P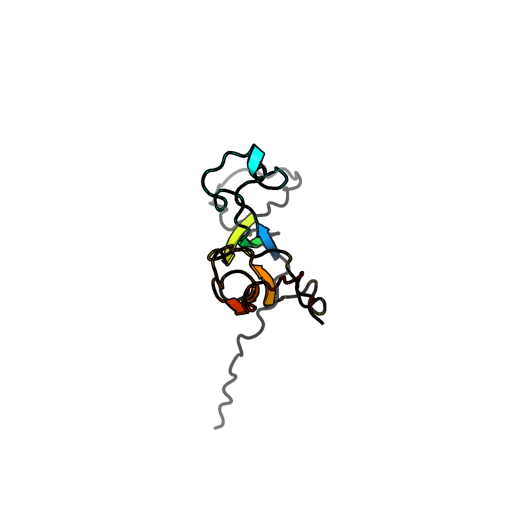rotein AF-A0A7S0R4D1-F1 (afdb_monomer)

pLDDT: mean 76.3, std 18.43, range [37.12, 96.25]

InterPro domains:
  IPR004294 Carotenoid oxygenase [PF03055] (17-156)

Radius of gyration: 22.41 Å; Cα contacts (8 Å, |Δi|>4): 237; chains: 1; bounding box: 53×39×72 Å

Mean predicted aligned error: 12.01 Å

Foldseek 3Di:
DDDDDPPPDPPDPDDPVQKDKDKDWDWPDPVLPPDDPVVVPDPDPCVGPATFIKIKIKGQAPDVPPPDDDPDDDDDPDPDDRDIDIDMDTQARPFHFDLKEFDCVQVVHDGQWIKGFTPPPDPQRGFIKIGGSVHRRDIDTDGDDPPDDDDRDYDD

Structure (mmCIF, N/CA/C/O backbone):
data_AF-A0A7S0R4D1-F1
#
_entry.id   AF-A0A7S0R4D1-F1
#
loop_
_atom_site.group_PDB
_atom_site.id
_atom_site.type_symbol
_atom_site.label_atom_id
_atom_site.label_alt_id
_atom_site.label_comp_id
_atom_site.label_asym_id
_atom_site.label_entity_id
_atom_site.label_seq_id
_atom_site.pdbx_PDB_ins_code
_atom_site.Cartn_x
_atom_site.Cartn_y
_atom_site.Cartn_z
_atom_site.occupancy
_atom_site.B_iso_or_equiv
_atom_site.auth_seq_id
_atom_site.auth_comp_id
_atom_site.auth_asym_id
_atom_site.auth_atom_id
_atom_site.pdbx_PDB_model_num
ATOM 1 N N . SER A 1 1 ? -13.313 -19.188 -50.735 1.00 46.31 1 SER A N 1
ATOM 2 C CA . SER A 1 1 ? -13.056 -17.849 -50.169 1.00 46.31 1 SER A CA 1
ATOM 3 C C . SER A 1 1 ? -13.298 -17.913 -48.675 1.00 46.31 1 SER A C 1
ATOM 5 O O . SER A 1 1 ? -14.431 -17.843 -48.225 1.00 46.31 1 SER A O 1
ATOM 7 N N . SER A 1 2 ? -12.236 -18.137 -47.911 1.00 37.12 2 SER A N 1
ATOM 8 C CA . SER A 1 2 ? -12.271 -18.243 -46.452 1.00 37.12 2 SER A CA 1
ATOM 9 C C . SER A 1 2 ? -11.147 -17.370 -45.912 1.00 37.12 2 SER A C 1
ATOM 11 O O . SER A 1 2 ? -9.994 -17.784 -45.851 1.00 37.12 2 SER A O 1
ATOM 13 N N . SER A 1 3 ? -11.488 -16.116 -45.627 1.00 43.56 3 SER A N 1
ATOM 14 C CA . SER A 1 3 ? -10.610 -15.128 -45.010 1.00 43.56 3 SER A CA 1
ATOM 15 C C . SER A 1 3 ? -10.564 -15.376 -43.505 1.00 43.56 3 SER A C 1
ATOM 17 O O . SER A 1 3 ? -11.506 -15.053 -42.785 1.00 43.56 3 SER A O 1
ATOM 19 N N . SER A 1 4 ? -9.471 -15.970 -43.039 1.00 43.28 4 SER A N 1
ATOM 20 C CA . SER A 1 4 ? -9.123 -16.057 -41.624 1.00 43.28 4 SER A CA 1
ATOM 21 C C . SER A 1 4 ? -8.676 -14.681 -41.127 1.00 43.28 4 SER A C 1
ATOM 23 O O . SER A 1 4 ? -7.581 -14.221 -41.443 1.00 43.28 4 SER A O 1
ATOM 25 N N . SER A 1 5 ? -9.534 -14.018 -40.359 1.00 43.53 5 SER A N 1
ATOM 26 C CA . SER A 1 5 ? -9.202 -12.811 -39.608 1.00 43.53 5 SER A CA 1
ATOM 27 C C . SER A 1 5 ? -8.363 -13.189 -38.386 1.00 43.53 5 SER A C 1
ATOM 29 O O . SER A 1 5 ? -8.888 -13.706 -37.399 1.00 43.53 5 SER A O 1
ATOM 31 N N . SER A 1 6 ? -7.058 -12.939 -38.447 1.00 44.00 6 SER A N 1
ATOM 32 C CA . SER A 1 6 ? -6.174 -12.984 -37.285 1.00 44.00 6 SER A CA 1
ATOM 33 C C . SER A 1 6 ? -6.493 -11.799 -36.372 1.00 44.00 6 SER A C 1
ATOM 35 O O . SER A 1 6 ? -6.030 -10.682 -36.600 1.00 44.00 6 SER A O 1
ATOM 37 N N . SER A 1 7 ? -7.310 -12.029 -35.346 1.00 42.34 7 SER A N 1
ATOM 38 C CA . SER A 1 7 ? -7.461 -11.091 -34.238 1.00 42.34 7 SER A CA 1
ATOM 39 C C . SER A 1 7 ? -6.160 -11.087 -33.435 1.00 42.34 7 SER A C 1
ATOM 41 O O . SER A 1 7 ? -5.903 -12.008 -32.659 1.00 42.34 7 SER A O 1
ATOM 43 N N . SER A 1 8 ? -5.322 -10.074 -33.639 1.00 42.25 8 SER A N 1
ATOM 44 C CA . SER A 1 8 ? -4.166 -9.809 -32.786 1.00 42.25 8 SER A CA 1
ATOM 45 C C . SER A 1 8 ? -4.667 -9.485 -31.378 1.00 42.25 8 SER A C 1
ATOM 47 O O . SER A 1 8 ? -5.138 -8.377 -31.112 1.00 42.25 8 SER A O 1
ATOM 49 N N . SER A 1 9 ? -4.623 -10.463 -30.475 1.00 41.25 9 SER A N 1
ATOM 50 C CA . SER A 1 9 ? -4.873 -10.227 -29.060 1.00 41.25 9 SER A CA 1
ATOM 51 C C . SER A 1 9 ? -3.737 -9.367 -28.516 1.00 41.25 9 SER A C 1
ATOM 53 O O . SER A 1 9 ? -2.633 -9.853 -28.305 1.00 41.25 9 SER A O 1
ATOM 55 N N . SER A 1 10 ? -4.017 -8.091 -28.271 1.00 47.44 10 SER A N 1
ATOM 56 C CA . SER A 1 10 ? -3.129 -7.124 -27.614 1.00 47.44 10 SER A CA 1
ATOM 57 C C . SER A 1 10 ? -2.947 -7.405 -26.110 1.00 47.44 10 SER A C 1
ATOM 59 O O . SER A 1 10 ? -2.926 -6.481 -25.296 1.00 47.44 10 SER A O 1
ATOM 61 N N . LYS A 1 11 ? -2.926 -8.678 -25.712 1.00 43.72 11 LYS A N 1
ATOM 62 C CA . LYS A 1 11 ? -2.783 -9.115 -24.324 1.00 43.72 11 LYS A CA 1
ATOM 63 C C . LYS A 1 11 ? -1.365 -9.632 -24.169 1.00 43.72 11 LYS A C 1
ATOM 65 O O . LYS A 1 11 ? -0.965 -10.488 -24.942 1.00 43.72 11 LYS A O 1
ATOM 70 N N . ASP A 1 12 ? -0.672 -9.074 -23.187 1.00 42.56 12 ASP A N 1
ATOM 71 C CA . ASP A 1 12 ? 0.746 -9.267 -22.884 1.00 42.56 12 ASP A CA 1
ATOM 72 C C . ASP A 1 12 ? 1.651 -8.347 -23.711 1.00 42.56 12 ASP A C 1
ATOM 74 O O . ASP A 1 12 ? 2.363 -8.750 -24.621 1.00 42.56 12 ASP A O 1
ATOM 78 N N . GLN A 1 13 ? 1.611 -7.050 -23.376 1.00 45.88 13 GLN A N 1
ATOM 79 C CA . GLN A 1 13 ? 2.767 -6.193 -23.625 1.00 45.88 13 GLN A CA 1
ATOM 80 C C . GLN A 1 13 ? 3.936 -6.764 -22.823 1.00 45.88 13 GLN A C 1
ATOM 82 O O . GLN A 1 13 ? 3.998 -6.616 -21.599 1.00 45.88 13 GLN A O 1
ATOM 87 N N . ASP A 1 14 ? 4.801 -7.457 -23.552 1.00 44.47 14 ASP A N 1
ATOM 88 C CA . ASP A 1 14 ? 6.129 -7.871 -23.145 1.00 44.47 14 ASP A CA 1
ATOM 89 C C . ASP A 1 14 ? 6.859 -6.711 -22.469 1.00 44.47 14 ASP A C 1
ATOM 91 O O . ASP A 1 14 ? 6.860 -5.569 -22.937 1.00 44.47 14 ASP A O 1
ATOM 95 N N . TRP A 1 15 ? 7.475 -7.011 -21.332 1.00 51.94 15 TRP A N 1
ATOM 96 C CA . TRP A 1 15 ? 8.345 -6.073 -20.649 1.00 51.94 15 TRP A CA 1
ATOM 97 C C . TRP A 1 15 ? 9.546 -5.786 -21.545 1.00 51.94 15 TRP A C 1
ATOM 99 O O . TRP A 1 15 ? 10.396 -6.648 -21.758 1.00 51.94 15 TRP A O 1
ATOM 109 N N . VAL A 1 16 ? 9.635 -4.556 -22.037 1.00 52.69 16 VAL A N 1
ATOM 110 C CA . VAL A 1 16 ? 10.911 -3.996 -22.473 1.00 52.69 16 VAL A CA 1
ATOM 111 C C . VAL A 1 16 ? 11.712 -3.793 -21.187 1.00 52.69 16 VAL A C 1
ATOM 113 O O . VAL A 1 16 ? 11.264 -3.056 -20.308 1.00 52.69 16 VAL A O 1
ATOM 116 N N . GLY A 1 17 ? 12.826 -4.515 -21.030 1.00 64.50 17 GLY A N 1
ATOM 117 C CA . GLY A 1 17 ? 13.643 -4.636 -19.808 1.00 64.50 17 GLY A CA 1
ATOM 118 C C . GLY A 1 17 ? 14.288 -3.347 -19.279 1.00 64.50 17 GLY A C 1
ATOM 119 O O . GLY A 1 17 ? 15.212 -3.414 -18.477 1.00 64.50 17 GLY A O 1
ATOM 120 N N . ASP A 1 18 ? 13.774 -2.191 -19.683 1.00 82.31 18 ASP A N 1
ATOM 121 C CA . ASP A 1 18 ? 14.323 -0.865 -19.422 1.00 82.31 18 ASP A CA 1
ATOM 122 C C . ASP A 1 18 ? 13.547 -0.127 -18.321 1.00 82.31 18 ASP A C 1
ATOM 124 O O . ASP A 1 18 ? 13.791 1.055 -18.085 1.00 82.31 18 ASP A O 1
ATOM 128 N N . ARG A 1 19 ? 12.589 -0.790 -17.653 1.00 87.00 19 ARG A N 1
ATOM 129 C CA . ARG A 1 19 ? 11.742 -0.187 -16.612 1.00 87.00 19 ARG A CA 1
ATOM 130 C C . ARG A 1 19 ? 11.658 -1.023 -15.347 1.00 87.00 19 ARG A C 1
ATOM 132 O O . ARG A 1 19 ? 11.323 -2.205 -15.395 1.00 87.00 19 ARG A O 1
ATOM 139 N N . ILE A 1 20 ? 11.842 -0.370 -14.203 1.00 89.94 20 ILE A N 1
ATOM 140 C CA . ILE A 1 20 ? 11.553 -0.926 -12.879 1.00 89.94 20 ILE A CA 1
ATOM 141 C C . ILE A 1 20 ? 10.279 -0.271 -12.349 1.00 89.94 20 ILE A C 1
ATOM 143 O O . ILE A 1 20 ? 10.173 0.953 -12.307 1.00 89.94 20 ILE A O 1
ATOM 147 N N . ILE A 1 21 ? 9.314 -1.087 -11.926 1.00 91.38 21 ILE A N 1
ATOM 148 C CA . ILE A 1 21 ? 8.106 -0.613 -11.246 1.00 91.38 21 ILE A CA 1
ATOM 149 C C . ILE A 1 21 ? 8.258 -0.881 -9.754 1.00 91.38 21 ILE A C 1
ATOM 151 O O . ILE A 1 21 ? 8.431 -2.027 -9.340 1.00 91.38 21 ILE A O 1
ATOM 155 N N . VAL A 1 22 ? 8.171 0.181 -8.960 1.00 93.50 22 VAL A N 1
ATOM 156 C CA . VAL A 1 22 ? 8.207 0.135 -7.501 1.00 93.50 22 VAL A CA 1
ATOM 157 C C . VAL A 1 22 ? 6.874 0.638 -6.973 1.00 93.50 22 VAL A C 1
ATOM 159 O O . VAL A 1 22 ? 6.556 1.820 -7.069 1.00 93.50 22 V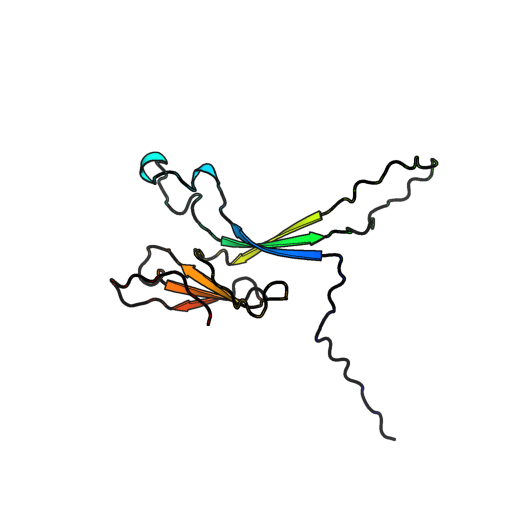AL A O 1
ATOM 162 N N . ASP A 1 23 ? 6.103 -0.278 -6.410 1.00 93.94 23 ASP A N 1
ATOM 163 C CA . ASP A 1 23 ? 4.858 0.012 -5.712 1.00 93.94 23 ASP A CA 1
ATOM 164 C C . ASP A 1 23 ? 5.180 0.127 -4.215 1.00 93.94 23 ASP A C 1
ATOM 166 O O . ASP A 1 23 ? 5.689 -0.825 -3.622 1.00 93.94 23 ASP A O 1
ATOM 170 N N . SER A 1 24 ? 4.932 1.289 -3.609 1.00 94.31 24 SER A N 1
ATOM 171 C CA . SER A 1 24 ? 5.311 1.570 -2.220 1.00 94.31 24 SER A CA 1
ATOM 172 C C . SER A 1 24 ? 4.202 2.259 -1.437 1.00 94.31 24 SER A C 1
ATOM 174 O O . SER A 1 24 ? 3.378 2.990 -1.989 1.00 94.31 24 SER A O 1
ATOM 176 N N . VAL A 1 25 ? 4.213 2.041 -0.122 1.00 93.25 25 VAL A N 1
ATOM 177 C CA . VAL A 1 25 ? 3.478 2.883 0.820 1.00 93.25 25 VAL A CA 1
ATOM 178 C C . VAL A 1 25 ? 4.351 4.092 1.129 1.00 93.25 25 VAL A C 1
ATOM 180 O O . VAL A 1 25 ? 5.504 3.943 1.537 1.00 93.25 25 VAL A O 1
ATOM 183 N N . ALA A 1 26 ? 3.829 5.284 0.869 1.00 90.75 26 ALA A N 1
ATOM 184 C CA . ALA A 1 26 ? 4.539 6.539 1.038 1.00 90.75 26 ALA A CA 1
ATOM 185 C C . ALA A 1 26 ? 3.836 7.437 2.051 1.00 90.75 26 ALA A C 1
ATOM 187 O O . ALA A 1 26 ? 2.609 7.477 2.130 1.00 90.75 26 ALA A O 1
ATOM 188 N N . TYR A 1 27 ? 4.654 8.190 2.776 1.00 86.38 27 TYR A N 1
ATOM 189 C CA . TYR A 1 27 ? 4.234 9.240 3.689 1.00 86.38 27 TYR A CA 1
ATOM 190 C C . TYR A 1 27 ? 4.626 10.587 3.100 1.00 86.38 27 TYR A C 1
ATOM 192 O O . TYR A 1 27 ? 5.708 10.728 2.530 1.00 86.38 27 TYR A O 1
ATOM 200 N N . ASP A 1 28 ? 3.781 11.592 3.298 1.00 76.50 28 ASP A N 1
ATOM 201 C CA . ASP A 1 28 ? 4.062 12.945 2.816 1.00 76.50 28 ASP A CA 1
ATOM 202 C C . ASP A 1 28 ? 5.168 13.647 3.622 1.00 76.50 28 ASP A C 1
ATOM 204 O O . ASP A 1 28 ? 5.740 14.635 3.164 1.00 76.50 28 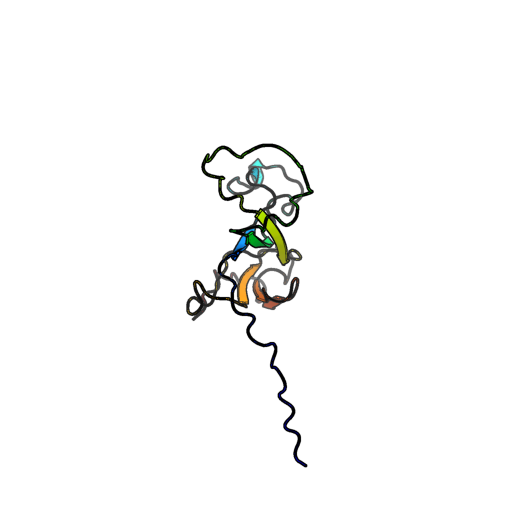ASP A O 1
ATOM 208 N N . SER A 1 29 ? 5.489 13.155 4.826 1.00 72.81 29 SER A N 1
ATOM 209 C CA . SER A 1 29 ? 6.458 13.785 5.726 1.00 72.81 29 SER A CA 1
ATOM 210 C C . SER A 1 29 ? 7.167 12.767 6.628 1.00 72.81 29 SER A C 1
ATOM 212 O O . SER A 1 29 ? 6.533 12.064 7.410 1.00 72.81 29 SER A O 1
ATOM 214 N N . LEU A 1 30 ? 8.505 12.721 6.568 1.00 63.53 30 LEU A N 1
ATOM 215 C CA . LEU A 1 30 ? 9.344 11.896 7.455 1.00 63.53 30 LEU A CA 1
ATOM 216 C C . LEU A 1 30 ? 9.356 12.359 8.928 1.00 63.53 30 LEU A C 1
ATOM 218 O O . LEU A 1 30 ? 9.328 11.493 9.796 1.00 63.53 30 LEU A O 1
ATOM 222 N N . PRO A 1 31 ? 9.370 13.672 9.261 1.00 62.66 31 PRO A N 1
ATOM 223 C CA . PRO A 1 31 ? 9.341 14.141 10.653 1.00 62.66 31 PRO A CA 1
ATOM 224 C C . PRO A 1 31 ? 8.161 13.651 11.503 1.00 62.66 31 PRO A C 1
ATOM 226 O O . PRO A 1 31 ? 8.232 13.740 12.729 1.00 62.66 31 PRO A O 1
ATOM 229 N N . ALA A 1 32 ? 7.090 13.191 10.857 1.00 58.38 32 ALA A N 1
ATOM 230 C CA . ALA A 1 32 ? 5.899 12.632 11.475 1.00 58.38 32 ALA A CA 1
ATOM 231 C C . ALA A 1 32 ? 6.104 11.154 11.872 1.00 58.38 32 ALA A C 1
ATOM 233 O O . ALA A 1 32 ? 5.749 10.738 12.971 1.00 58.38 32 ALA A O 1
ATOM 234 N N . VAL A 1 33 ? 6.748 10.355 11.022 1.00 61.12 33 VAL A N 1
ATOM 235 C CA . VAL A 1 33 ? 6.896 8.911 11.239 1.00 61.12 33 VAL A CA 1
ATOM 236 C C . VAL A 1 33 ? 7.969 8.639 12.303 1.00 61.12 33 VAL A C 1
ATOM 238 O O . VAL A 1 33 ? 9.153 8.873 12.082 1.00 61.12 33 VAL A O 1
ATOM 241 N N . GLY A 1 34 ? 7.555 8.137 13.473 1.00 63.22 34 GLY A N 1
ATOM 242 C CA . GLY A 1 34 ? 8.450 7.755 14.577 1.00 63.22 34 GLY A CA 1
ATOM 243 C C . GLY A 1 34 ? 8.475 8.709 15.777 1.00 63.22 34 GLY A C 1
ATOM 244 O O . GLY A 1 34 ? 9.162 8.419 16.754 1.00 63.22 34 GLY A O 1
ATOM 245 N N . LYS A 1 35 ? 7.712 9.808 15.741 1.00 65.62 35 LYS A N 1
ATOM 246 C CA . LYS A 1 35 ? 7.458 10.655 16.915 1.00 65.62 35 LYS A CA 1
ATOM 247 C C . LYS A 1 35 ? 6.098 10.336 17.523 1.00 65.62 35 LYS A C 1
ATOM 249 O O . LYS A 1 35 ? 5.154 10.006 16.804 1.00 65.62 35 LYS A O 1
ATOM 254 N N . LEU A 1 36 ? 5.984 10.449 18.844 1.00 60.69 36 LEU A N 1
ATOM 255 C CA . LEU A 1 36 ? 4.690 10.333 19.517 1.00 60.69 36 LEU A CA 1
ATOM 256 C C . LEU A 1 36 ? 3.806 11.523 19.115 1.00 60.69 36 LEU A C 1
ATOM 258 O O . LEU A 1 36 ? 4.285 12.653 19.052 1.00 60.69 36 LEU A O 1
ATOM 262 N N . ILE A 1 37 ? 2.512 11.286 18.870 1.00 61.69 37 ILE A N 1
ATOM 263 C CA . ILE A 1 37 ? 1.535 12.328 18.479 1.00 61.69 37 ILE A CA 1
ATOM 264 C C . ILE A 1 37 ? 1.579 13.537 19.435 1.00 61.69 37 ILE A C 1
ATOM 266 O O . ILE A 1 37 ? 1.467 14.684 19.000 1.00 61.69 37 ILE A O 1
ATOM 270 N N . GLU A 1 38 ? 1.822 13.289 20.724 1.00 63.06 38 GLU A N 1
ATOM 27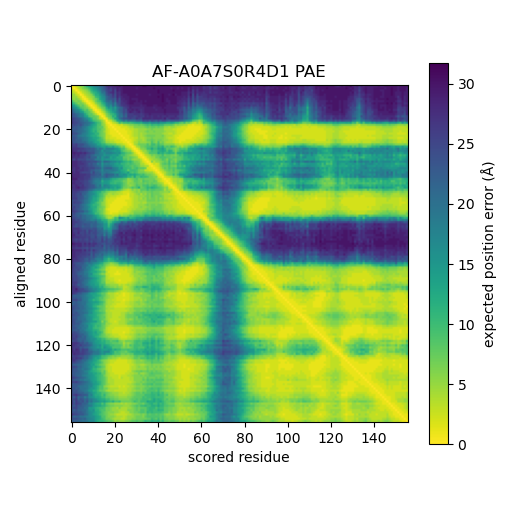1 C CA . GLU A 1 38 ? 1.961 14.309 21.773 1.00 63.06 38 GLU A CA 1
ATOM 272 C C . GLU A 1 38 ? 3.114 15.300 21.520 1.00 63.06 38 GLU A C 1
ATOM 274 O O . GLU A 1 38 ? 3.011 16.478 21.864 1.00 63.06 38 GLU A O 1
ATOM 279 N N . GLU A 1 39 ? 4.196 14.864 20.869 1.00 65.94 39 GLU A N 1
ATOM 280 C CA . GLU A 1 39 ? 5.370 15.695 20.566 1.00 65.94 39 GLU A CA 1
ATOM 281 C C . GLU A 1 39 ? 5.143 16.621 19.370 1.00 65.94 39 GLU A C 1
ATOM 283 O O . GLU A 1 39 ? 5.790 17.661 19.232 1.00 65.94 39 GLU A O 1
ATOM 288 N N . LEU A 1 40 ? 4.234 16.230 18.483 1.00 61.09 40 LEU A N 1
ATOM 289 C CA . LEU A 1 40 ? 4.064 16.850 17.178 1.00 61.09 40 LEU A CA 1
ATOM 290 C C . LEU A 1 40 ? 3.158 18.085 17.246 1.00 61.09 40 LEU A C 1
ATOM 292 O O . LEU A 1 40 ? 3.244 18.940 16.367 1.00 61.09 40 LEU A O 1
ATOM 296 N N . LYS A 1 41 ? 2.344 18.230 18.307 1.00 66.69 41 LYS A N 1
ATOM 297 C CA . LYS A 1 41 ? 1.379 19.338 18.487 1.00 66.69 41 LYS A CA 1
ATOM 298 C C . LYS A 1 41 ? 0.539 19.610 17.225 1.00 66.69 41 LYS A C 1
ATOM 300 O O . LYS A 1 41 ? 0.122 20.743 16.986 1.00 66.69 41 LYS A O 1
ATOM 305 N N . VAL A 1 42 ? 0.325 18.593 16.390 1.00 62.69 42 VAL A N 1
ATOM 306 C CA . VAL A 1 42 ? -0.402 18.731 15.128 1.00 62.69 42 VAL A CA 1
ATOM 307 C C . VAL A 1 42 ? -1.893 18.663 15.440 1.00 62.69 42 VAL A C 1
ATOM 309 O O . VAL A 1 42 ? -2.346 17.749 16.123 1.00 62.69 42 VAL A O 1
ATOM 312 N N . ALA A 1 43 ? -2.648 19.652 14.959 1.00 61.22 43 ALA A N 1
ATOM 313 C CA . ALA A 1 43 ? -4.091 19.743 15.187 1.00 61.22 43 ALA A CA 1
ATOM 314 C C . ALA A 1 43 ? -4.887 18.667 14.427 1.00 61.22 43 ALA A C 1
ATOM 316 O O . ALA A 1 43 ? -5.988 18.314 14.842 1.00 61.22 43 ALA A O 1
ATOM 317 N N . ASP A 1 44 ? -4.328 18.154 13.329 1.00 69.62 44 ASP A N 1
ATOM 318 C CA . ASP A 1 44 ? -4.939 17.147 12.471 1.00 69.62 44 ASP A CA 1
ATOM 319 C C . ASP A 1 44 ? -4.023 15.914 12.321 1.00 69.62 44 ASP A C 1
ATOM 321 O O . ASP A 1 44 ? -2.959 16.017 11.705 1.00 69.62 44 ASP A O 1
ATOM 325 N N . PRO A 1 45 ? -4.425 14.732 12.823 1.00 64.31 45 PRO A N 1
ATOM 326 C CA . PRO A 1 45 ? -3.646 13.502 12.684 1.00 64.31 45 PRO A CA 1
ATOM 327 C C . PRO A 1 45 ? -3.471 13.054 11.224 1.00 64.31 45 PRO A C 1
ATOM 329 O O . PRO A 1 45 ? -2.614 12.216 10.949 1.00 64.31 45 PRO A O 1
ATOM 332 N N . ASN A 1 46 ? -4.230 13.612 10.273 1.00 68.31 46 ASN A N 1
ATOM 333 C CA . ASN A 1 46 ? -4.030 13.357 8.846 1.00 68.31 46 ASN A CA 1
ATOM 334 C C . ASN A 1 46 ? -2.879 14.157 8.233 1.00 68.31 46 ASN A C 1
ATOM 336 O O . ASN A 1 46 ? -2.339 13.768 7.194 1.00 68.31 46 ASN A O 1
ATOM 340 N N . THR A 1 47 ? -2.443 15.234 8.884 1.00 67.19 47 THR A N 1
ATOM 341 C CA . THR A 1 47 ? -1.359 16.078 8.385 1.00 67.19 47 THR A CA 1
ATOM 342 C C . THR A 1 47 ? -0.008 15.386 8.609 1.00 67.19 47 THR A C 1
ATOM 344 O O . THR A 1 47 ? 0.572 15.437 9.690 1.00 67.19 47 THR A O 1
ATOM 347 N N . GLY A 1 48 ? 0.501 14.723 7.566 1.00 64.62 48 GLY A N 1
ATOM 348 C CA . GLY A 1 48 ? 1.835 14.106 7.522 1.00 64.62 48 GLY A CA 1
ATOM 349 C C . GLY A 1 48 ? 1.900 12.615 7.876 1.00 64.62 48 GLY A C 1
ATOM 350 O O . GLY A 1 48 ? 2.916 11.988 7.590 1.00 64.62 48 GLY A O 1
ATOM 351 N N . PHE A 1 49 ? 0.827 12.034 8.423 1.00 74.31 49 PHE A N 1
ATOM 352 C CA . PHE A 1 49 ? 0.759 10.613 8.812 1.00 74.31 49 PHE A CA 1
ATOM 353 C C . PHE A 1 49 ? -0.182 9.794 7.939 1.00 74.31 49 PHE A C 1
ATOM 355 O O . PHE A 1 49 ? -0.528 8.687 8.332 1.00 74.31 49 PHE A O 1
ATOM 362 N N . LYS A 1 50 ? -0.654 10.328 6.807 1.00 83.12 50 LYS A N 1
ATOM 363 C CA . LYS A 1 50 ? -1.520 9.588 5.889 1.00 83.12 50 LYS A CA 1
ATOM 364 C C . LYS A 1 50 ? -0.662 8.732 4.944 1.00 83.12 50 LYS A C 1
ATOM 366 O O . LYS A 1 50 ? -0.134 9.274 3.973 1.00 83.12 50 LYS A O 1
ATOM 371 N N . PRO A 1 51 ? -0.507 7.420 5.194 1.00 88.12 51 PRO A N 1
ATOM 372 C CA . PRO A 1 51 ? 0.153 6.518 4.272 1.00 88.12 51 PRO A CA 1
ATOM 373 C C . PRO A 1 51 ? -0.723 6.325 3.034 1.00 88.12 51 PRO A C 1
ATOM 375 O O . PRO A 1 51 ? -1.921 6.037 3.133 1.00 88.12 51 PRO A O 1
ATOM 378 N N . ARG A 1 52 ? -0.118 6.477 1.860 1.00 90.44 52 ARG A N 1
ATOM 379 C CA . ARG A 1 52 ? -0.777 6.298 0.564 1.00 90.44 52 ARG A CA 1
ATOM 380 C C . ARG A 1 52 ? -0.010 5.326 -0.310 1.00 90.44 52 ARG A C 1
ATOM 382 O O . ARG A 1 52 ? 1.212 5.230 -0.228 1.00 90.44 52 ARG A O 1
ATOM 389 N N . MET A 1 53 ? -0.736 4.627 -1.173 1.00 93.75 53 MET A N 1
ATOM 390 C CA . MET A 1 53 ? -0.120 3.734 -2.142 1.00 93.75 53 MET A CA 1
ATOM 391 C C . MET A 1 53 ? 0.305 4.538 -3.366 1.00 93.75 53 MET A C 1
ATOM 393 O O . MET A 1 53 ? -0.542 5.131 -4.042 1.00 93.75 53 MET A O 1
ATOM 397 N N . ILE A 1 54 ? 1.592 4.499 -3.689 1.00 95.06 54 ILE A N 1
ATOM 398 C CA . ILE A 1 54 ? 2.150 5.131 -4.883 1.00 95.06 54 ILE A CA 1
ATOM 399 C C . ILE A 1 54 ? 2.838 4.100 -5.772 1.00 95.06 54 ILE A C 1
ATOM 401 O O . ILE A 1 54 ? 3.279 3.043 -5.318 1.00 95.06 54 ILE A O 1
ATOM 405 N N . ARG A 1 55 ? 2.956 4.440 -7.052 1.00 95.12 55 ARG A N 1
ATOM 406 C CA . ARG A 1 55 ? 3.792 3.748 -8.025 1.00 95.12 55 ARG A CA 1
ATOM 407 C C . ARG A 1 55 ? 4.883 4.680 -8.508 1.00 95.12 55 ARG A C 1
ATOM 409 O O . ARG A 1 55 ? 4.584 5.745 -9.046 1.00 95.12 55 ARG A O 1
ATOM 416 N N . THR A 1 56 ? 6.121 4.223 -8.391 1.00 95.31 56 THR A N 1
ATOM 417 C CA . THR A 1 56 ? 7.291 4.818 -9.027 1.00 95.31 56 THR A CA 1
ATOM 418 C C . THR A 1 56 ? 7.700 3.961 -10.220 1.00 95.31 56 THR A C 1
ATOM 420 O O . THR A 1 56 ? 7.943 2.765 -10.073 1.00 95.31 56 THR A O 1
ATOM 423 N N . ILE A 1 57 ? 7.776 4.558 -11.405 1.00 92.75 57 ILE A N 1
ATOM 424 C CA . ILE A 1 57 ? 8.326 3.922 -12.605 1.00 92.75 57 ILE A CA 1
ATOM 425 C C . ILE A 1 57 ? 9.703 4.525 -12.842 1.00 92.75 57 ILE A C 1
ATOM 427 O O . ILE A 1 57 ? 9.812 5.735 -13.023 1.00 92.75 57 ILE A O 1
ATOM 431 N N . ILE A 1 58 ? 10.732 3.683 -12.812 1.00 92.12 58 ILE A N 1
ATOM 432 C CA . ILE A 1 58 ? 12.125 4.052 -13.054 1.00 92.12 58 ILE A CA 1
ATOM 433 C C . ILE A 1 58 ? 12.496 3.569 -14.453 1.00 92.12 58 ILE A C 1
ATOM 435 O O . ILE A 1 58 ? 12.557 2.362 -14.685 1.00 92.12 58 ILE A O 1
ATOM 439 N N . ASP A 1 59 ? 12.747 4.496 -15.369 1.00 89.50 59 ASP A N 1
ATOM 440 C CA . ASP A 1 59 ? 13.309 4.211 -16.686 1.00 89.50 59 ASP A CA 1
ATOM 441 C C . ASP A 1 59 ? 14.841 4.150 -16.574 1.00 89.50 59 ASP A C 1
ATOM 443 O O . ASP A 1 59 ? 15.488 5.121 -16.176 1.00 89.50 59 ASP A O 1
ATOM 447 N N . LEU A 1 60 ? 15.418 2.996 -16.911 1.00 85.69 60 LEU A N 1
ATOM 448 C CA . LEU A 1 60 ? 16.861 2.723 -16.864 1.00 85.69 60 LEU A CA 1
ATOM 449 C C . LEU A 1 60 ? 17.600 3.244 -18.102 1.00 85.69 60 LEU A C 1
ATOM 451 O O . LEU A 1 60 ? 18.793 3.530 -18.042 1.00 85.69 60 LEU A O 1
ATOM 455 N N . HIS A 1 61 ? 16.871 3.379 -19.208 1.00 82.00 61 HIS A N 1
ATOM 456 C CA . HIS A 1 61 ? 17.341 3.941 -20.467 1.00 82.00 61 HIS A CA 1
ATOM 457 C C . HIS A 1 61 ? 16.298 4.941 -20.973 1.00 82.00 61 HIS A C 1
ATOM 459 O O . HIS A 1 61 ? 15.539 4.624 -21.891 1.00 82.00 61 HIS A O 1
ATOM 465 N N . PRO A 1 62 ? 16.196 6.137 -20.365 1.00 69.75 62 PRO A N 1
ATOM 466 C CA . PRO A 1 62 ? 15.397 7.207 -20.930 1.00 69.75 62 PRO A CA 1
ATOM 467 C C . PRO A 1 62 ? 16.026 7.520 -22.281 1.00 69.75 62 PRO A C 1
ATOM 469 O O . PRO A 1 62 ? 17.104 8.098 -22.350 1.00 69.75 62 PRO A O 1
ATOM 472 N N . SER A 1 63 ? 15.418 7.038 -23.363 1.00 63.69 63 SER A N 1
ATOM 473 C CA . SER A 1 63 ? 15.906 7.308 -24.711 1.00 63.69 63 SER A CA 1
ATOM 474 C C . SER A 1 63 ? 16.160 8.811 -24.838 1.00 63.69 63 SER A C 1
ATOM 476 O O . SER A 1 63 ? 15.288 9.596 -24.457 1.00 63.69 63 SER A O 1
ATOM 478 N N . ASP A 1 64 ? 17.344 9.188 -25.339 1.00 54.22 64 ASP A N 1
ATOM 479 C CA . ASP A 1 64 ? 17.797 10.561 -25.625 1.00 54.22 64 ASP A CA 1
ATOM 480 C C . ASP A 1 64 ? 16.935 11.232 -26.722 1.00 54.22 64 ASP A C 1
ATOM 482 O O . ASP A 1 64 ? 17.417 11.818 -27.689 1.00 54.22 64 ASP A O 1
ATOM 486 N N . THR A 1 65 ? 15.610 11.154 -26.617 1.00 49.97 65 THR A N 1
ATOM 487 C CA . THR A 1 65 ? 14.648 11.629 -27.618 1.00 49.97 65 THR A CA 1
ATOM 488 C C . THR A 1 65 ? 14.479 13.155 -27.575 1.00 49.97 65 THR A C 1
ATOM 490 O O . THR A 1 65 ? 13.626 13.716 -28.255 1.00 49.97 65 THR A O 1
ATOM 493 N N . THR A 1 66 ? 15.335 13.854 -26.828 1.00 46.03 66 THR A N 1
ATOM 494 C CA . THR A 1 66 ? 15.485 15.317 -26.844 1.00 46.03 66 THR A CA 1
ATOM 495 C C . THR A 1 66 ? 16.912 15.753 -27.191 1.00 46.03 66 THR A C 1
ATOM 497 O O . THR A 1 66 ? 17.373 16.801 -26.747 1.00 46.03 66 THR A O 1
ATOM 500 N N . ALA A 1 67 ? 17.627 15.005 -28.037 1.00 45.53 67 ALA A N 1
ATOM 501 C CA . ALA A 1 67 ? 18.788 15.546 -28.744 1.00 45.53 67 ALA A CA 1
ATOM 502 C C . ALA A 1 67 ? 18.320 16.522 -29.841 1.00 45.53 67 ALA A C 1
ATOM 504 O O . ALA A 1 67 ? 18.196 16.190 -31.019 1.00 45.53 67 ALA A O 1
ATOM 505 N N . THR A 1 68 ? 18.027 17.753 -29.426 1.00 44.97 68 THR A N 1
ATOM 506 C CA . THR A 1 68 ? 17.908 18.893 -30.337 1.00 44.97 68 THR A CA 1
ATOM 507 C C . THR A 1 68 ? 19.270 19.074 -31.005 1.00 44.97 68 THR A C 1
ATOM 509 O O . THR A 1 68 ? 20.277 19.217 -30.317 1.00 44.97 68 THR A O 1
ATOM 512 N N . THR A 1 69 ? 19.299 19.030 -32.336 1.00 44.88 69 THR A N 1
ATOM 513 C CA . THR A 1 69 ? 20.458 19.259 -33.210 1.00 44.88 69 THR A CA 1
ATOM 514 C C . THR A 1 69 ? 21.368 20.385 -32.710 1.00 44.88 69 THR A C 1
ATOM 516 O O . THR A 1 69 ? 21.087 21.560 -32.945 1.00 44.88 69 THR A O 1
ATOM 519 N N . SER A 1 70 ? 22.486 20.034 -32.072 1.00 43.75 70 SER A N 1
ATOM 520 C CA . SER A 1 70 ? 23.646 20.911 -31.936 1.00 43.75 70 SER A CA 1
ATOM 521 C C . SER A 1 70 ? 24.751 20.384 -32.849 1.00 43.75 70 SER A C 1
ATOM 523 O O . SER A 1 70 ? 25.403 19.368 -32.618 1.00 43.75 70 SER A O 1
ATOM 525 N N . THR A 1 71 ? 24.919 21.065 -33.975 1.00 49.12 71 THR A N 1
ATOM 526 C CA . THR A 1 71 ? 26.016 20.817 -34.903 1.00 49.12 71 THR A CA 1
ATOM 527 C C . THR A 1 71 ? 27.297 21.379 -34.289 1.00 49.12 71 THR A C 1
ATOM 529 O O . THR A 1 71 ? 27.498 22.590 -34.313 1.00 49.12 71 THR A O 1
ATOM 532 N N . GLY A 1 72 ? 28.173 20.515 -33.769 1.00 52.16 72 GLY A N 1
ATOM 533 C CA . GLY A 1 72 ? 29.598 20.835 -33.620 1.00 52.16 72 GLY A CA 1
ATOM 534 C C . GLY A 1 72 ? 30.245 20.489 -32.279 1.00 52.16 72 GLY A C 1
ATOM 535 O O . GLY A 1 72 ? 30.192 21.288 -31.354 1.00 52.16 72 GLY A O 1
ATOM 536 N N . ALA A 1 73 ? 30.922 19.336 -32.234 1.00 46.16 73 ALA A N 1
ATOM 537 C CA . ALA A 1 73 ? 32.263 19.079 -31.672 1.00 46.16 73 ALA A CA 1
ATOM 538 C C . ALA A 1 73 ? 32.426 17.561 -31.413 1.00 46.16 73 ALA A C 1
ATOM 540 O O . ALA A 1 73 ? 31.449 16.907 -31.050 1.00 46.16 73 ALA A O 1
ATOM 541 N N . PRO A 1 74 ? 33.621 16.968 -31.608 1.00 50.16 74 PRO A N 1
ATOM 542 C CA . PRO A 1 74 ? 33.838 15.547 -31.34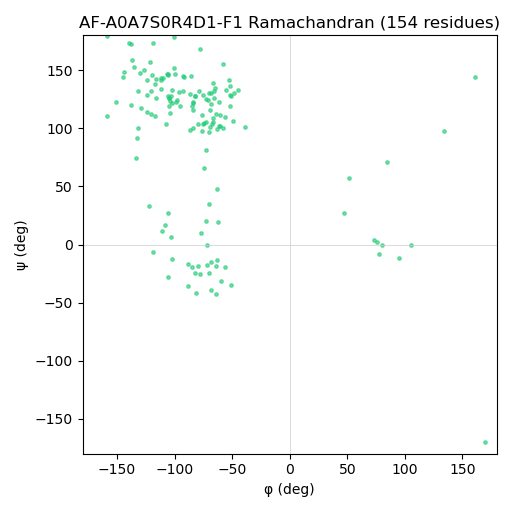6 1.00 50.16 74 PRO A CA 1
ATOM 543 C C . PRO A 1 74 ? 33.825 15.275 -29.834 1.00 50.16 74 PRO A C 1
ATOM 545 O O . PRO A 1 74 ? 34.568 15.897 -29.077 1.00 50.16 74 PRO A O 1
ATOM 548 N N . ALA A 1 75 ? 32.957 14.355 -29.412 1.00 53.22 75 ALA A N 1
ATOM 549 C CA . ALA A 1 75 ? 32.754 13.980 -28.018 1.00 53.22 75 ALA A CA 1
ATOM 550 C C . ALA A 1 75 ? 33.971 13.238 -27.442 1.00 53.22 75 ALA A C 1
ATOM 552 O O . ALA A 1 75 ? 34.460 12.267 -28.022 1.00 53.22 75 ALA A O 1
ATOM 553 N N . SER A 1 76 ? 34.431 13.686 -26.276 1.00 51.34 76 SER A N 1
ATOM 554 C CA . SER A 1 76 ? 35.321 12.933 -25.400 1.00 51.34 76 SER A CA 1
ATOM 555 C C . SER A 1 76 ? 34.593 11.697 -24.861 1.00 51.34 76 SER A C 1
ATOM 557 O O . SER A 1 76 ? 33.463 11.786 -24.387 1.00 51.34 76 SER A O 1
ATOM 559 N N . THR A 1 77 ? 35.243 10.535 -24.929 1.00 51.03 77 THR A N 1
ATOM 560 C CA . THR A 1 77 ? 34.791 9.265 -24.339 1.00 51.03 77 THR A CA 1
ATOM 561 C C . THR A 1 77 ? 34.984 9.265 -22.822 1.00 51.03 77 THR A C 1
ATOM 563 O O . THR A 1 77 ? 35.790 8.501 -22.297 1.00 51.03 77 THR A O 1
ATOM 566 N N . ASP A 1 78 ? 34.251 10.127 -22.123 1.00 48.88 78 ASP A N 1
ATOM 567 C CA . ASP A 1 78 ? 33.997 9.955 -20.695 1.00 48.88 78 ASP A CA 1
ATOM 568 C C . ASP A 1 78 ? 32.684 9.189 -20.548 1.00 48.88 78 ASP A C 1
ATOM 570 O O . ASP A 1 78 ? 31.705 9.478 -21.235 1.00 48.88 78 ASP A O 1
ATOM 574 N N . ALA A 1 79 ? 32.693 8.156 -19.704 1.00 52.31 79 ALA A N 1
ATOM 575 C CA . ALA A 1 79 ? 31.559 7.277 -19.460 1.00 52.31 79 ALA A CA 1
ATOM 576 C C . ALA A 1 79 ? 30.298 8.103 -19.175 1.00 52.31 79 ALA A C 1
ATOM 578 O O . ALA A 1 79 ? 30.166 8.693 -18.102 1.00 52.31 79 ALA A O 1
ATOM 579 N N . ALA A 1 80 ? 29.387 8.156 -20.150 1.00 54.81 80 ALA A N 1
ATOM 580 C CA . ALA A 1 80 ? 28.088 8.778 -19.980 1.00 54.81 80 ALA A CA 1
ATOM 581 C C . ALA A 1 80 ? 27.415 8.088 -18.792 1.00 54.81 80 ALA A C 1
ATOM 583 O O . ALA A 1 80 ? 27.094 6.899 -18.856 1.00 54.81 80 ALA A O 1
ATOM 584 N N . ALA A 1 81 ? 27.279 8.810 -17.678 1.00 58.38 81 ALA A N 1
ATOM 585 C CA . ALA A 1 81 ? 26.499 8.347 -16.548 1.00 58.38 81 ALA A CA 1
ATOM 586 C C . ALA A 1 81 ? 25.127 7.955 -17.098 1.00 58.38 81 ALA A C 1
ATOM 588 O O . ALA A 1 81 ? 24.461 8.789 -17.712 1.00 58.38 81 ALA A O 1
ATOM 589 N N . ALA A 1 82 ? 24.745 6.686 -16.944 1.00 63.81 82 ALA A N 1
ATOM 590 C CA . ALA A 1 82 ? 23.421 6.227 -17.325 1.00 63.81 82 ALA A CA 1
ATOM 591 C C . ALA A 1 82 ? 22.404 7.058 -16.531 1.00 63.81 82 ALA A C 1
ATOM 593 O O . ALA A 1 82 ? 22.220 6.867 -15.330 1.00 63.81 82 ALA A O 1
ATOM 594 N N . SER A 1 83 ? 21.834 8.060 -17.194 1.00 72.62 83 SER A N 1
ATOM 595 C CA . SER A 1 83 ? 20.758 8.885 -16.667 1.00 72.62 83 SER A CA 1
ATOM 596 C C . SER A 1 83 ? 19.548 7.976 -16.495 1.00 72.62 83 SER A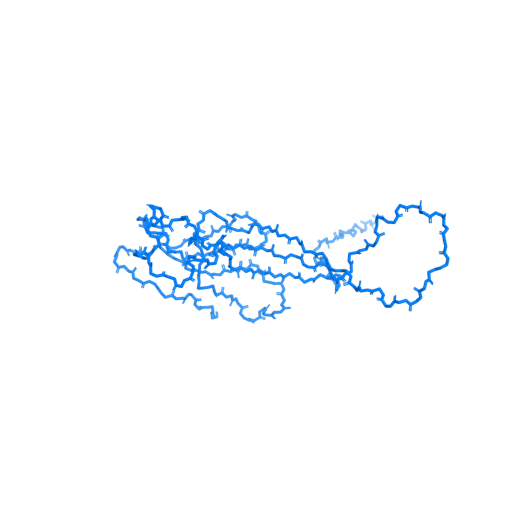 C 1
ATOM 598 O O . SER A 1 83 ? 19.178 7.287 -17.439 1.00 72.62 83 SER A O 1
ATOM 600 N N . CYS A 1 84 ? 18.950 7.936 -15.306 1.00 80.56 84 CYS A N 1
ATOM 601 C CA . CYS A 1 84 ? 17.663 7.287 -15.085 1.00 80.56 84 CYS A CA 1
ATOM 602 C C . CYS A 1 84 ? 16.609 8.351 -14.776 1.00 80.56 84 CYS A C 1
ATOM 604 O O . CYS A 1 84 ? 16.891 9.349 -14.109 1.00 80.56 84 CYS A O 1
ATOM 606 N N . THR A 1 85 ? 15.384 8.147 -15.256 1.00 88.56 85 THR A N 1
ATOM 607 C CA . THR A 1 85 ? 14.248 9.017 -14.922 1.00 88.56 85 THR A CA 1
ATOM 608 C C . THR A 1 85 ? 13.253 8.260 -14.067 1.00 88.56 85 THR A C 1
ATOM 610 O O . THR A 1 85 ? 13.003 7.082 -14.297 1.00 88.56 85 THR A O 1
ATOM 613 N N . ALA A 1 86 ? 12.670 8.935 -13.078 1.00 91.31 86 ALA A N 1
ATOM 614 C CA . ALA A 1 86 ? 11.632 8.367 -12.232 1.00 91.31 86 ALA A CA 1
ATOM 615 C C . ALA A 1 86 ? 10.352 9.198 -12.340 1.00 91.31 86 ALA A C 1
ATOM 617 O O . ALA A 1 86 ? 10.386 10.422 -12.219 1.00 91.31 86 ALA A O 1
ATOM 618 N N . THR A 1 87 ? 9.220 8.530 -12.537 1.00 93.19 87 THR A N 1
ATOM 619 C CA . THR A 1 87 ? 7.889 9.145 -12.483 1.00 93.19 87 THR A CA 1
ATOM 620 C C . THR A 1 87 ? 7.084 8.524 -11.354 1.00 93.19 87 THR A C 1
ATOM 622 O O . THR A 1 87 ? 7.145 7.315 -11.139 1.00 93.19 87 THR A O 1
ATOM 625 N N . MET A 1 88 ? 6.347 9.349 -10.609 1.00 93.62 88 MET A N 1
ATOM 626 C CA . MET A 1 88 ? 5.527 8.917 -9.476 1.00 93.62 88 MET A CA 1
ATOM 627 C C . MET A 1 88 ? 4.050 9.174 -9.761 1.00 93.62 88 MET A C 1
ATOM 629 O O . MET A 1 88 ? 3.692 10.192 -10.351 1.00 93.62 88 MET A O 1
ATOM 633 N N . SER A 1 89 ? 3.191 8.256 -9.328 1.00 93.94 89 SER A N 1
ATOM 634 C CA . SER A 1 89 ? 1.736 8.380 -9.445 1.00 93.94 89 SER A CA 1
ATOM 635 C C . SER A 1 89 ? 1.037 7.763 -8.240 1.00 93.94 89 SER A C 1
ATOM 637 O O . SER A 1 89 ? 1.488 6.744 -7.715 1.00 93.94 89 SER A O 1
ATOM 639 N N . ASP A 1 90 ? -0.070 8.363 -7.811 1.00 93.75 90 ASP A N 1
ATOM 640 C CA . ASP A 1 90 ? -0.921 7.780 -6.778 1.00 93.75 90 ASP A CA 1
ATOM 641 C C . ASP A 1 90 ? -1.681 6.578 -7.353 1.00 93.75 90 ASP A C 1
ATOM 643 O O . ASP A 1 90 ? -2.392 6.685 -8.354 1.00 93.75 90 ASP A O 1
ATOM 647 N N . LEU A 1 91 ? -1.550 5.422 -6.703 1.00 92.81 91 LEU A N 1
ATOM 648 C CA . LEU A 1 91 ? -2.402 4.263 -6.970 1.00 92.81 91 LEU A CA 1
ATOM 649 C C . LEU A 1 91 ? -3.664 4.315 -6.113 1.00 92.81 91 LEU A C 1
ATOM 651 O O . LEU A 1 91 ? -4.735 3.907 -6.560 1.00 92.81 91 LEU A O 1
ATOM 655 N N . TYR A 1 92 ? -3.532 4.805 -4.881 1.00 90.31 92 TYR A N 1
ATOM 656 C CA . TYR A 1 92 ? -4.635 4.955 -3.946 1.00 90.31 92 TYR A CA 1
ATOM 657 C C . TYR A 1 92 ? -4.286 5.995 -2.873 1.00 90.31 92 TYR A C 1
ATOM 659 O O . TYR A 1 92 ? -3.432 5.747 -2.020 1.00 90.31 92 TYR A O 1
ATOM 667 N N . SER A 1 93 ? -4.954 7.150 -2.923 1.00 85.62 93 SER A N 1
ATOM 668 C CA . SER A 1 93 ? -4.745 8.292 -2.017 1.00 85.62 93 SER A CA 1
ATOM 669 C C . SER A 1 93 ? -5.986 8.660 -1.193 1.00 85.62 93 SER A C 1
ATOM 671 O O . SER A 1 93 ? -5.905 9.491 -0.286 1.00 85.62 93 SER A O 1
ATOM 673 N N . GLU A 1 94 ? -7.128 8.020 -1.462 1.00 81.69 94 GLU A N 1
ATOM 674 C CA . GLU A 1 94 ? -8.403 8.308 -0.796 1.00 81.69 94 GLU A CA 1
ATOM 675 C C . GLU A 1 94 ? -8.349 7.988 0.704 1.00 81.69 94 GLU A C 1
ATOM 677 O O . GLU A 1 94 ? -8.780 8.791 1.531 1.00 81.69 94 GLU A O 1
ATOM 682 N N . GLN A 1 95 ? -7.743 6.860 1.089 1.00 80.75 95 GLN A N 1
ATOM 683 C CA . GLN A 1 95 ? -7.634 6.437 2.490 1.00 80.75 95 GLN A CA 1
ATOM 684 C C . GLN A 1 95 ? -6.259 5.876 2.839 1.00 80.75 95 GLN A C 1
ATOM 686 O O . GLN A 1 95 ? -5.416 5.664 1.973 1.00 80.75 95 GLN A O 1
ATOM 691 N N . TYR A 1 96 ? -6.085 5.638 4.136 1.00 88.06 96 TYR A N 1
ATOM 692 C CA . TYR A 1 96 ? -4.902 5.056 4.737 1.00 88.06 96 TYR A CA 1
ATOM 693 C C . TYR A 1 96 ? -4.734 3.619 4.252 1.00 88.06 96 TYR A C 1
ATOM 695 O O . TYR A 1 96 ? -5.690 2.840 4.246 1.00 88.06 96 TYR A O 1
ATOM 703 N N . ILE A 1 97 ? -3.511 3.268 3.876 1.00 91.69 97 ILE A N 1
ATOM 704 C CA . ILE A 1 97 ? -3.124 1.885 3.631 1.00 91.69 97 ILE A CA 1
ATOM 705 C C . ILE A 1 97 ? -1.743 1.629 4.213 1.00 91.69 97 ILE A C 1
ATOM 707 O O . ILE A 1 97 ? -0.773 2.257 3.814 1.00 91.69 97 ILE A O 1
ATOM 711 N N . GLU A 1 98 ? -1.670 0.687 5.142 1.00 91.62 98 GLU A N 1
ATOM 712 C CA . GLU A 1 98 ? -0.441 0.265 5.809 1.00 91.62 98 GLU A CA 1
ATOM 713 C C . GLU A 1 98 ? -0.396 -1.245 6.002 1.00 91.62 98 GLU A C 1
ATOM 715 O O . GLU A 1 98 ? -1.380 -1.933 5.726 1.00 91.62 98 GLU A O 1
ATOM 720 N N . MET A 1 99 ? 0.745 -1.755 6.477 1.00 93.25 99 MET A N 1
ATOM 721 C CA . MET A 1 99 ? 0.932 -3.183 6.778 1.00 93.25 99 MET A CA 1
ATOM 722 C C . MET A 1 99 ? 0.527 -4.047 5.573 1.00 93.25 99 MET A C 1
ATOM 724 O O . MET A 1 99 ? -0.417 -4.839 5.622 1.00 93.25 99 MET A O 1
ATOM 728 N N . VAL A 1 100 ? 1.167 -3.783 4.431 1.00 94.44 100 VAL A N 1
ATOM 729 C CA . VAL A 1 100 ? 0.732 -4.337 3.149 1.00 94.44 100 VAL A CA 1
ATOM 730 C C . VAL A 1 100 ? 1.153 -5.794 2.955 1.00 94.44 100 VAL A C 1
ATOM 732 O O . VAL A 1 100 ? 2.320 -6.157 3.076 1.00 94.44 100 VAL A O 1
ATOM 735 N N . GLY A 1 101 ? 0.194 -6.618 2.543 1.00 94.25 101 GLY A N 1
ATOM 736 C CA . GLY A 1 101 ? 0.380 -7.991 2.095 1.00 94.25 101 GLY A CA 1
ATOM 737 C C . GLY A 1 101 ? 0.227 -8.121 0.578 1.00 94.25 101 GLY A C 1
ATOM 738 O O . GLY A 1 101 ? -0.582 -7.447 -0.061 1.00 94.25 101 GLY A O 1
ATOM 739 N N . VAL A 1 102 ? 0.979 -9.039 -0.026 1.00 95.06 102 VAL A N 1
ATOM 740 C CA . VAL A 1 102 ? 0.889 -9.370 -1.457 1.00 95.06 102 VAL A CA 1
ATOM 741 C C . VAL A 1 102 ? 0.934 -10.877 -1.661 1.00 95.06 102 VAL A C 1
ATOM 743 O O . VAL A 1 102 ? 1.467 -11.606 -0.823 1.00 95.06 102 VAL A O 1
ATOM 746 N N . ASN A 1 103 ? 0.432 -11.353 -2.803 1.00 95.31 103 ASN A N 1
ATOM 747 C CA . ASN A 1 103 ? 0.651 -12.737 -3.202 1.00 95.31 103 ASN A CA 1
ATOM 748 C C . ASN A 1 103 ? 2.135 -12.945 -3.530 1.00 95.31 103 ASN A C 1
ATOM 750 O O . ASN A 1 103 ? 2.616 -12.564 -4.599 1.00 95.31 103 ASN A O 1
ATOM 754 N N . ARG A 1 104 ? 2.868 -13.587 -2.619 1.00 93.38 104 ARG A N 1
ATOM 755 C CA . ARG A 1 104 ? 4.309 -13.795 -2.789 1.00 93.38 104 ARG A CA 1
ATOM 756 C C . ARG A 1 104 ? 4.657 -14.768 -3.917 1.00 93.38 104 ARG A C 1
ATOM 758 O O . ARG A 1 104 ? 5.794 -14.722 -4.382 1.00 93.38 104 ARG A O 1
ATOM 765 N N . ALA A 1 105 ? 3.707 -15.558 -4.427 1.00 92.69 105 ALA A N 1
ATOM 766 C CA . ALA A 1 105 ? 3.917 -16.404 -5.605 1.00 92.69 105 ALA A CA 1
ATOM 767 C C . ALA A 1 105 ? 4.197 -15.592 -6.886 1.00 92.69 105 ALA A C 1
ATOM 769 O O . ALA A 1 105 ? 4.736 -16.132 -7.851 1.00 92.69 105 ALA A O 1
ATOM 770 N N . VAL A 1 106 ? 3.859 -14.294 -6.897 1.00 88.06 106 VAL A N 1
ATOM 771 C CA . VAL A 1 106 ? 4.175 -13.362 -7.993 1.00 88.06 106 VAL A CA 1
ATOM 772 C C . VAL A 1 106 ? 5.266 -12.349 -7.626 1.00 88.06 106 VAL A C 1
ATOM 774 O O . VAL A 1 106 ? 5.424 -11.348 -8.319 1.00 88.06 106 VAL A O 1
ATOM 777 N N . SER A 1 107 ? 6.043 -12.591 -6.564 1.00 86.12 107 SER A N 1
ATOM 778 C CA . SER A 1 107 ? 7.184 -11.734 -6.201 1.00 86.12 107 SER A CA 1
ATOM 779 C C . SER A 1 107 ? 8.161 -11.590 -7.372 1.00 86.12 107 SER A C 1
ATOM 781 O O . SER A 1 107 ? 8.514 -12.577 -8.018 1.00 86.12 107 SER A O 1
ATOM 783 N N . GLY A 1 108 ? 8.583 -10.357 -7.663 1.00 84.69 108 GLY A N 1
ATOM 784 C CA . GLY A 1 108 ? 9.438 -10.049 -8.817 1.00 84.69 108 GLY A CA 1
ATOM 785 C C . GLY A 1 108 ? 8.728 -10.119 -10.176 1.00 84.69 108 GLY A C 1
ATOM 786 O O . GLY A 1 108 ? 9.368 -9.955 -11.209 1.00 84.69 108 GLY A O 1
ATOM 787 N N . ARG A 1 109 ? 7.413 -10.362 -10.196 1.00 88.19 109 ARG A N 1
ATOM 788 C CA . ARG A 1 109 ? 6.560 -10.324 -11.389 1.00 88.19 109 ARG A CA 1
ATOM 789 C C . ARG A 1 109 ? 5.487 -9.255 -11.216 1.00 88.19 109 ARG A C 1
ATOM 791 O O . ARG A 1 109 ? 5.316 -8.682 -10.141 1.00 88.19 109 ARG A O 1
ATOM 798 N N . ARG A 1 110 ? 4.720 -9.010 -12.280 1.00 84.88 110 ARG A N 1
ATOM 799 C CA . ARG A 1 110 ? 3.571 -8.106 -12.220 1.00 84.88 110 ARG A CA 1
ATOM 800 C C . ARG A 1 110 ? 2.557 -8.621 -11.200 1.00 84.88 110 ARG A C 1
ATOM 802 O O . ARG A 1 110 ? 1.890 -9.627 -11.434 1.00 84.88 110 ARG A O 1
ATOM 809 N N . ASN A 1 111 ? 2.416 -7.896 -10.099 1.00 90.38 111 ASN A N 1
ATOM 810 C CA . ASN A 1 111 ? 1.323 -8.089 -9.164 1.00 90.38 111 ASN A CA 1
ATOM 811 C C . ASN A 1 111 ? 0.170 -7.140 -9.523 1.00 90.38 111 ASN A C 1
ATOM 813 O O . ASN A 1 111 ? 0.391 -6.027 -9.996 1.00 90.38 111 ASN A O 1
ATOM 817 N N . ARG A 1 112 ? -1.069 -7.596 -9.327 1.00 93.75 112 ARG A N 1
ATOM 818 C CA . ARG A 1 112 ? -2.273 -6.786 -9.555 1.00 93.75 112 ARG A CA 1
ATOM 819 C C . ARG A 1 112 ? -2.929 -6.330 -8.260 1.00 93.75 112 ARG A C 1
ATOM 821 O O . ARG A 1 112 ? -3.576 -5.291 -8.251 1.00 93.75 112 ARG A O 1
ATOM 828 N N . TYR A 1 113 ? -2.772 -7.088 -7.181 1.00 96.00 113 TYR A N 1
ATOM 829 C CA . TYR A 1 113 ? -3.494 -6.817 -5.948 1.00 96.00 113 TYR A CA 1
ATOM 830 C C . TYR A 1 113 ? -2.540 -6.639 -4.782 1.00 96.00 113 TYR A C 1
ATOM 832 O O . TYR A 1 113 ? -1.692 -7.494 -4.521 1.00 96.00 113 TYR A O 1
ATOM 840 N N . VAL A 1 114 ? -2.728 -5.536 -4.071 1.00 95.94 114 VAL A N 1
ATOM 841 C CA . VAL A 1 114 ? -2.097 -5.273 -2.780 1.00 95.94 114 VAL A CA 1
ATOM 842 C C . VAL A 1 114 ? -3.192 -5.295 -1.729 1.00 95.94 114 VAL A C 1
ATOM 844 O O . VAL A 1 114 ? -4.265 -4.728 -1.931 1.00 95.94 114 VAL A O 1
ATOM 847 N N . TYR A 1 115 ? -2.936 -5.987 -0.632 1.00 96.25 115 TYR A N 1
ATOM 848 C CA . TYR A 1 115 ? -3.805 -6.037 0.532 1.00 96.25 115 TYR A CA 1
ATOM 849 C C . TYR A 1 115 ? -3.169 -5.185 1.617 1.00 96.25 115 TYR A C 1
ATOM 851 O O . TYR A 1 115 ? -1.950 -5.125 1.695 1.00 96.25 115 TYR A O 1
ATOM 859 N N . GLY A 1 116 ? -3.955 -4.529 2.449 1.00 95.31 116 GLY A N 1
ATOM 860 C CA . GLY A 1 116 ? -3.418 -3.748 3.553 1.00 95.31 116 GLY A CA 1
ATOM 861 C C . GLY A 1 116 ? -4.453 -3.518 4.633 1.00 95.31 116 GLY A C 1
ATOM 862 O O . GLY A 1 116 ? -5.607 -3.940 4.521 1.00 95.31 116 GLY A O 1
ATOM 863 N N . TYR A 1 117 ? -4.019 -2.831 5.673 1.00 93.44 117 TYR A N 1
ATOM 864 C CA . TYR A 1 117 ? -4.838 -2.356 6.769 1.00 93.44 117 TYR A CA 1
ATOM 865 C C . TYR A 1 117 ? -5.117 -0.858 6.600 1.00 93.44 117 TYR A C 1
ATOM 867 O O . TYR A 1 117 ? -4.210 -0.073 6.324 1.00 93.44 117 TYR A O 1
ATOM 875 N N . SER A 1 118 ? -6.378 -0.465 6.763 1.00 89.94 118 SER A N 1
ATOM 876 C CA . SER A 1 118 ? -6.801 0.933 6.852 1.00 89.94 118 SER A CA 1
ATOM 877 C C . SER A 1 118 ? -6.972 1.302 8.320 1.00 89.94 118 SER A C 1
ATOM 879 O O . SER A 1 118 ? -7.763 0.680 9.029 1.00 89.94 118 SER A O 1
ATOM 881 N N . SER A 1 119 ? -6.246 2.328 8.764 1.00 78.56 119 SER A N 1
ATOM 882 C CA . SER A 1 119 ? -6.283 2.876 10.126 1.00 78.56 119 SER A CA 1
ATOM 883 C C . SER A 1 119 ? -7.018 4.218 10.210 1.00 78.56 119 SER A C 1
ATOM 885 O O . SER A 1 119 ? -6.747 5.024 11.096 1.00 78.56 119 SER A O 1
ATOM 887 N N . VA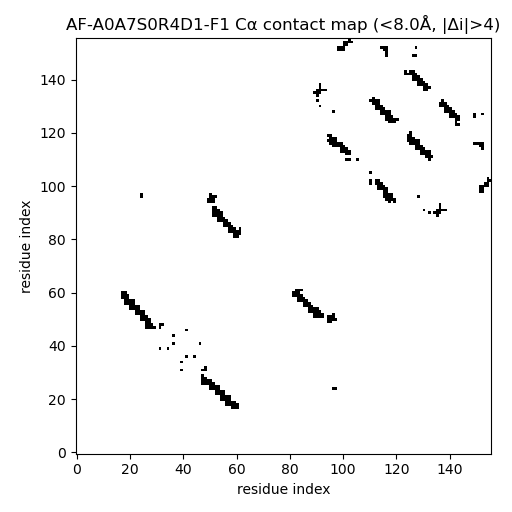L A 1 120 ? -7.961 4.480 9.302 1.00 80.62 120 VAL A N 1
ATOM 888 C CA . VAL A 1 120 ? -8.828 5.662 9.407 1.00 80.62 120 VAL A CA 1
ATOM 889 C C . VAL A 1 120 ? -9.730 5.491 10.630 1.00 80.62 120 VAL A C 1
ATOM 891 O O . VAL A 1 120 ? -10.646 4.674 10.606 1.00 80.62 120 VAL A O 1
ATOM 894 N N . PHE A 1 121 ? -9.491 6.275 11.683 1.00 70.69 121 PHE A N 1
ATOM 895 C CA . PHE A 1 121 ? -10.203 6.202 12.971 1.00 70.69 121 PHE A CA 1
ATOM 896 C C . PHE A 1 121 ? -11.652 6.728 12.935 1.00 70.69 121 PHE A C 1
ATOM 898 O O . PHE A 1 121 ? -12.228 7.062 13.968 1.00 70.69 121 PHE A O 1
ATOM 905 N N . GLU A 1 122 ? -12.256 6.792 11.751 1.00 76.81 122 GLU A N 1
ATOM 906 C CA . GLU A 1 122 ? -13.682 7.043 11.578 1.00 76.81 122 GLU A CA 1
ATOM 907 C C . GLU A 1 122 ? -14.458 5.715 11.668 1.00 76.81 122 GLU A C 1
ATOM 909 O O . GLU A 1 122 ? -13.964 4.676 11.206 1.00 76.81 122 GLU A O 1
ATOM 914 N N . PRO A 1 123 ? -15.684 5.710 12.225 1.00 74.00 123 PRO A N 1
ATOM 915 C CA . PRO A 1 123 ? -16.510 4.508 12.282 1.00 74.00 123 PRO A CA 1
ATOM 916 C C . PRO A 1 123 ? -16.659 3.843 10.906 1.00 74.00 123 PRO A C 1
ATOM 918 O O . PRO A 1 123 ? -16.999 4.490 9.918 1.00 74.00 123 PRO A O 1
ATOM 921 N N . GLY A 1 124 ? -16.387 2.537 10.835 1.00 73.94 124 GLY A N 1
ATOM 922 C CA . GLY A 1 124 ? -16.482 1.753 9.597 1.00 73.94 124 GLY A CA 1
ATOM 923 C C . GLY A 1 124 ? -15.346 1.965 8.585 1.00 73.94 124 GLY A C 1
ATOM 924 O O . GLY A 1 124 ? -15.375 1.349 7.521 1.00 73.94 124 GLY A O 1
ATOM 925 N N . CYS A 1 125 ? -14.346 2.797 8.894 1.00 75.69 125 CYS A N 1
ATOM 926 C CA . CYS A 1 125 ? -13.198 3.042 8.013 1.00 75.69 125 CYS A CA 1
ATOM 927 C C . CYS A 1 125 ? -11.923 2.298 8.448 1.00 75.69 125 CYS A C 1
ATOM 929 O O . CYS A 1 125 ? -10.984 2.170 7.655 1.00 75.69 125 CYS A O 1
ATOM 931 N N . VAL A 1 126 ? -11.918 1.751 9.668 1.00 87.88 126 VAL A N 1
ATOM 932 C CA . VAL A 1 126 ? -10.924 0.776 10.133 1.00 87.88 126 VAL A CA 1
ATOM 933 C C . VAL A 1 126 ? -11.225 -0.583 9.512 1.00 87.88 126 VAL A C 1
ATOM 935 O O . VAL A 1 126 ? -12.357 -1.062 9.589 1.00 87.88 126 VAL A O 1
ATOM 938 N N . GLY A 1 127 ? -10.235 -1.226 8.893 1.00 92.50 127 GLY A N 1
ATOM 939 C CA . GLY A 1 127 ? -10.510 -2.471 8.186 1.00 92.50 127 GLY A CA 1
ATOM 940 C C . GLY A 1 127 ? -9.383 -3.006 7.319 1.00 92.50 127 GLY A C 1
ATOM 941 O O . GLY A 1 127 ? -8.262 -2.507 7.334 1.00 92.50 127 GLY A O 1
ATOM 942 N N . LEU A 1 128 ? -9.713 -4.021 6.523 1.00 94.38 128 LEU A N 1
ATOM 943 C CA . LEU A 1 128 ? -8.855 -4.508 5.447 1.00 94.38 128 LEU A CA 1
ATOM 944 C C . LEU A 1 128 ? -9.208 -3.807 4.139 1.00 94.38 128 LEU A C 1
ATOM 946 O O . LEU A 1 128 ? -10.381 -3.573 3.831 1.00 94.38 128 LEU A O 1
ATOM 950 N N . ILE A 1 129 ? -8.187 -3.544 3.336 1.00 94.31 129 ILE A N 1
ATOM 951 C CA . ILE A 1 129 ? -8.316 -3.004 1.990 1.00 94.31 129 ILE A CA 1
ATOM 952 C C . ILE A 1 129 ? -7.622 -3.919 0.983 1.00 94.31 129 ILE A C 1
ATOM 954 O O . ILE A 1 129 ? -6.561 -4.473 1.254 1.00 94.31 129 ILE A O 1
ATOM 958 N N . LYS A 1 130 ? -8.226 -4.070 -0.195 1.00 96.06 130 LYS A N 1
ATOM 959 C CA . LYS A 1 130 ? -7.635 -4.703 -1.376 1.00 96.06 130 LYS A CA 1
ATOM 960 C C . LYS A 1 130 ? -7.610 -3.683 -2.507 1.00 96.06 130 LYS A C 1
ATOM 962 O O . LYS A 1 130 ? -8.666 -3.324 -3.019 1.00 96.06 130 LYS A O 1
ATOM 967 N N . VAL A 1 131 ? -6.423 -3.251 -2.910 1.00 95.88 131 VAL A N 1
ATOM 968 C CA . VAL A 1 131 ? -6.196 -2.273 -3.981 1.00 95.88 131 VAL A CA 1
ATOM 969 C C . VAL A 1 131 ? -5.896 -3.003 -5.290 1.00 95.88 131 VAL A C 1
ATOM 971 O O . VAL A 1 131 ? -5.051 -3.900 -5.318 1.00 95.88 131 VAL A O 1
ATOM 974 N N . ASP A 1 132 ? -6.573 -2.626 -6.378 1.00 95.62 132 ASP A N 1
ATOM 975 C CA . ASP A 1 132 ? -6.214 -3.041 -7.740 1.00 95.62 132 ASP A CA 1
ATOM 976 C C . ASP A 1 132 ? -5.172 -2.070 -8.303 1.00 95.62 132 ASP A C 1
ATOM 978 O O . ASP A 1 132 ? -5.503 -1.001 -8.808 1.00 95.62 132 ASP A O 1
ATOM 982 N N . VAL A 1 133 ? -3.892 -2.442 -8.255 1.00 94.25 133 VAL A N 1
ATOM 983 C CA . VAL A 1 133 ? -2.795 -1.565 -8.699 1.00 94.25 133 VAL A CA 1
ATOM 984 C C . VAL A 1 133 ? -2.734 -1.391 -10.223 1.00 94.25 133 VAL A C 1
ATOM 986 O O . VAL A 1 133 ? -1.849 -0.703 -10.738 1.00 94.25 133 VAL A O 1
ATOM 989 N N . ALA A 1 134 ? -3.634 -2.034 -10.975 1.00 92.06 134 ALA A N 1
ATOM 990 C CA . ALA A 1 134 ? -3.811 -1.782 -12.402 1.00 92.06 134 ALA A CA 1
ATOM 991 C C . ALA A 1 134 ? -4.817 -0.654 -12.691 1.00 92.06 134 ALA A C 1
ATOM 993 O O . ALA A 1 134 ? -4.821 -0.144 -13.810 1.00 92.06 134 ALA A O 1
ATOM 994 N N . VAL A 1 135 ? -5.658 -0.272 -11.722 1.00 93.50 135 VAL A N 1
ATOM 995 C CA . VAL A 1 135 ? -6.707 0.744 -11.887 1.00 93.50 135 VAL A CA 1
ATOM 996 C C . VAL A 1 135 ? -6.636 1.729 -10.713 1.00 93.50 135 VAL A C 1
ATOM 998 O O . VAL A 1 135 ? -7.138 1.409 -9.635 1.00 93.50 135 VAL A O 1
ATOM 1001 N N . PRO A 1 136 ? -6.027 2.918 -10.894 1.00 91.50 136 PRO A N 1
ATOM 1002 C CA . PRO A 1 136 ? -5.907 3.910 -9.828 1.00 91.50 136 PRO A CA 1
ATOM 1003 C C . PRO A 1 136 ? -7.251 4.221 -9.159 1.00 91.50 136 PRO A C 1
ATOM 1005 O O . PRO A 1 136 ? -8.276 4.346 -9.829 1.00 91.50 136 PRO A O 1
ATOM 1008 N N . GLY A 1 137 ? -7.245 4.310 -7.830 1.00 91.25 137 GLY A N 1
ATOM 1009 C CA . GLY A 1 137 ? -8.429 4.574 -7.010 1.00 91.25 137 GLY A CA 1
ATOM 1010 C C . GLY A 1 137 ? -9.362 3.374 -6.801 1.00 91.25 137 GLY A C 1
ATOM 1011 O O . GLY A 1 137 ? -10.274 3.459 -5.981 1.00 91.25 137 GLY A O 1
ATOM 1012 N N . ASN A 1 138 ? -9.150 2.240 -7.479 1.00 94.50 138 ASN A N 1
ATOM 1013 C CA . ASN A 1 138 ? -10.008 1.068 -7.327 1.00 94.50 138 ASN A CA 1
ATOM 1014 C C . ASN A 1 138 ? -9.594 0.213 -6.120 1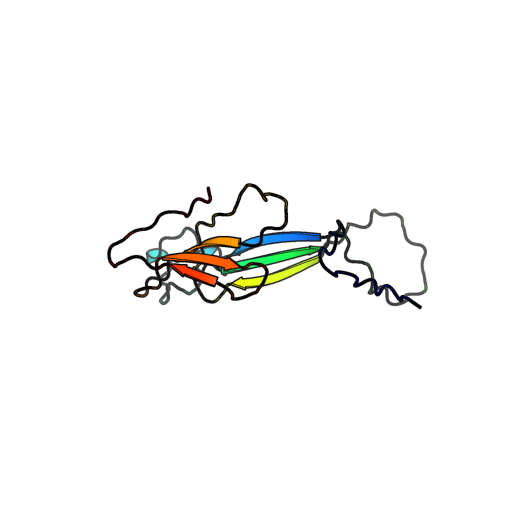.00 94.50 138 ASN A C 1
ATOM 1016 O O . ASN A 1 138 ? -8.516 -0.392 -6.104 1.00 94.50 138 ASN A O 1
ATOM 1020 N N . ALA A 1 139 ? -10.481 0.118 -5.129 1.00 94.06 139 ALA A N 1
ATOM 1021 C CA . ALA A 1 139 ? -10.266 -0.696 -3.944 1.00 94.06 139 ALA A CA 1
ATOM 1022 C C . ALA A 1 139 ? -11.555 -1.350 -3.426 1.00 94.06 139 ALA A C 1
ATOM 1024 O O . ALA A 1 139 ? -12.645 -0.789 -3.506 1.00 94.06 139 ALA A O 1
ATOM 1025 N N . GLN A 1 140 ? -11.406 -2.538 -2.842 1.00 94.44 140 GLN A N 1
ATOM 1026 C CA . GLN A 1 140 ? -12.440 -3.227 -2.069 1.00 94.44 140 GLN A CA 1
ATOM 1027 C C . GLN A 1 140 ? -12.100 -3.131 -0.587 1.00 94.44 140 GLN A C 1
ATOM 1029 O O . GLN A 1 140 ? -10.924 -3.157 -0.220 1.00 94.44 140 GLN A O 1
ATOM 1034 N N . ARG A 1 141 ? -13.120 -3.038 0.266 1.00 92.06 141 ARG A N 1
ATOM 1035 C CA . ARG A 1 141 ? -12.936 -2.852 1.706 1.00 92.06 141 ARG A CA 1
ATOM 1036 C C . ARG A 1 141 ? -13.751 -3.849 2.505 1.00 92.06 141 ARG A C 1
ATOM 1038 O O . ARG A 1 141 ? -14.849 -4.231 2.109 1.00 92.06 141 ARG A O 1
ATOM 1045 N N . TYR A 1 142 ? -13.201 -4.213 3.650 1.00 92.88 142 TYR A N 1
ATOM 1046 C CA . TYR A 1 142 ? -13.871 -4.975 4.685 1.00 92.88 142 TYR A CA 1
ATOM 1047 C C . TYR A 1 142 ? -13.680 -4.252 6.015 1.00 92.88 142 TYR A C 1
ATOM 1049 O O . TYR A 1 142 ? -12.550 -4.113 6.476 1.00 92.88 142 TYR A O 1
ATOM 1057 N N . ALA A 1 143 ? -14.779 -3.809 6.618 1.00 91.94 143 ALA A N 1
ATOM 1058 C CA . ALA A 1 143 ? -14.793 -3.233 7.955 1.00 91.94 143 ALA A CA 1
ATOM 1059 C C . ALA A 1 143 ? -15.381 -4.266 8.930 1.00 91.94 143 ALA A C 1
ATOM 1061 O O . ALA A 1 143 ? -16.471 -4.785 8.665 1.00 91.94 143 ALA A O 1
ATOM 1062 N N . PRO A 1 144 ? -14.682 -4.607 10.023 1.00 90.69 144 PRO A N 1
ATOM 1063 C CA . PRO A 1 144 ? -15.211 -5.524 11.017 1.00 90.69 144 PRO A CA 1
ATOM 1064 C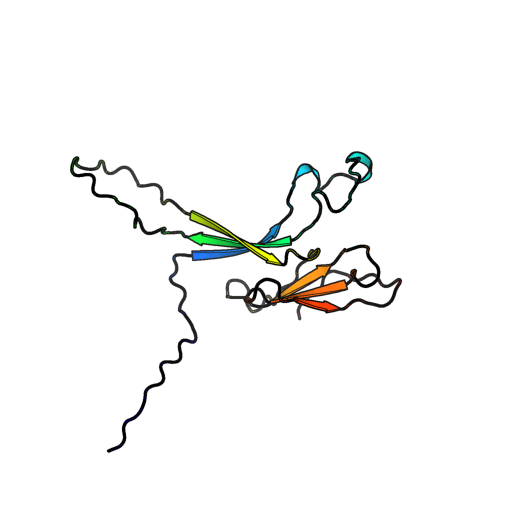 C . PRO A 1 144 ? -16.232 -4.813 11.930 1.00 90.69 144 PRO A C 1
ATOM 1066 O O . PRO A 1 144 ? -16.320 -3.582 11.924 1.00 90.69 144 PRO A O 1
ATOM 1069 N N . PRO A 1 145 ? -16.989 -5.562 12.752 1.00 89.25 145 PRO A N 1
ATOM 1070 C CA . PRO A 1 145 ? -17.822 -4.978 13.799 1.00 89.25 145 PRO A CA 1
ATOM 1071 C C . PRO A 1 145 ? -17.011 -4.129 14.788 1.00 89.25 145 PRO A C 1
ATOM 1073 O O . PRO A 1 145 ? -15.819 -4.368 15.005 1.00 89.25 145 PRO A O 1
ATOM 1076 N N . GLU A 1 146 ? -17.684 -3.176 15.432 1.00 85.88 146 GLU A N 1
ATOM 1077 C CA . GLU A 1 146 ? -17.095 -2.315 16.459 1.00 85.88 146 GLU A CA 1
ATOM 1078 C C . GLU A 1 146 ? -16.397 -3.126 17.567 1.00 85.88 146 GLU A C 1
ATOM 1080 O O . GLU A 1 146 ? -16.854 -4.200 17.959 1.00 85.88 146 GLU A O 1
ATOM 1085 N N . GLY A 1 147 ? -15.257 -2.623 18.048 1.00 84.00 147 GLY A N 1
ATOM 1086 C CA . GLY A 1 147 ? -14.432 -3.294 19.059 1.00 84.00 147 GLY A CA 1
ATOM 1087 C C . GLY A 1 147 ? -13.522 -4.404 18.519 1.00 84.00 147 GLY A C 1
ATOM 1088 O O . GLY A 1 147 ? -12.761 -4.990 19.287 1.00 84.00 147 GLY A O 1
ATOM 1089 N N . THR A 1 148 ? -13.551 -4.684 17.212 1.00 87.12 148 THR A N 1
ATOM 1090 C CA . THR A 1 148 ? -12.646 -5.659 16.589 1.00 87.12 148 THR A CA 1
ATOM 1091 C C . THR A 1 148 ? -11.325 -5.007 16.193 1.00 87.12 148 THR A C 1
ATOM 1093 O O . THR A 1 148 ? -11.308 -4.008 15.477 1.00 87.12 148 THR A O 1
ATOM 1096 N N . VAL A 1 149 ? -10.211 -5.624 16.589 1.00 82.88 149 VAL A N 1
ATOM 1097 C CA . VAL A 1 149 ? -8.865 -5.253 16.134 1.00 82.88 149 VAL A CA 1
ATOM 1098 C C . VAL A 1 149 ? -8.399 -6.270 15.100 1.00 82.88 149 VAL A C 1
ATOM 1100 O O . VAL A 1 149 ? -8.435 -7.475 15.348 1.00 82.88 149 VAL A O 1
ATOM 1103 N N . LEU A 1 150 ? -7.964 -5.787 13.939 1.00 88.25 150 LEU A N 1
ATOM 1104 C CA . LEU A 1 150 ? -7.386 -6.620 12.888 1.00 88.25 150 LEU A CA 1
ATOM 1105 C C . LEU A 1 150 ? -5.861 -6.513 12.913 1.00 88.25 150 LEU A C 1
ATOM 1107 O O . LEU A 1 150 ? -5.303 -5.497 13.323 1.00 88.25 150 LEU A O 1
ATOM 1111 N N . GLN A 1 151 ? -5.200 -7.577 12.472 1.00 88.44 151 GLN A N 1
ATOM 1112 C CA . GLN A 1 151 ? -3.754 -7.617 12.269 1.00 88.44 151 GLN A CA 1
ATOM 1113 C C . GLN A 1 151 ? -3.413 -7.437 10.784 1.00 88.44 151 GLN A C 1
ATOM 1115 O O . GLN A 1 151 ? -4.305 -7.333 9.938 1.00 88.44 151 GLN A O 1
ATOM 1120 N N . GLU A 1 152 ? -2.115 -7.421 10.476 1.00 89.12 152 GLU A N 1
ATOM 1121 C CA . GLU A 1 152 ? -1.602 -7.426 9.105 1.00 89.12 152 GLU A CA 1
ATOM 1122 C C . GLU A 1 152 ? -2.246 -8.555 8.277 1.00 89.12 152 GLU A C 1
ATOM 1124 O O . GLU A 1 152 ? -2.233 -9.716 8.705 1.00 89.12 152 GLU A O 1
ATOM 1129 N N . PRO A 1 153 ? -2.809 -8.258 7.091 1.00 92.50 153 PRO A N 1
ATOM 1130 C CA . PRO A 1 153 ? -3.333 -9.290 6.213 1.00 92.50 153 PRO A CA 1
ATOM 1131 C C . PRO A 1 153 ? -2.202 -10.147 5.629 1.00 92.50 153 PRO A C 1
ATOM 1133 O O . PRO A 1 153 ? -1.356 -9.663 4.877 1.00 92.50 153 PRO A O 1
ATOM 1136 N N . LEU A 1 154 ? -2.244 -11.455 5.894 1.00 92.56 154 LEU A N 1
ATOM 1137 C CA . LEU A 1 154 ? -1.359 -12.437 5.268 1.00 92.56 154 LEU A CA 1
ATOM 1138 C C . LEU A 1 154 ? -2.062 -13.121 4.087 1.00 92.56 154 LEU A C 1
ATOM 1140 O O . LEU A 1 154 ? -3.125 -13.717 4.248 1.00 92.56 154 LEU A O 1
ATOM 1144 N N . PHE A 1 155 ? -1.454 -13.060 2.900 1.00 90.19 155 PHE A N 1
ATOM 1145 C CA . PHE A 1 155 ? -1.925 -13.804 1.730 1.00 90.19 155 PHE A CA 1
ATOM 1146 C C . PHE A 1 155 ? -1.415 -15.252 1.789 1.00 90.19 155 PHE A C 1
ATOM 1148 O O . PHE A 1 155 ? -0.209 -15.461 1.942 1.00 90.19 155 PHE A O 1
ATOM 1155 N N . VAL A 1 156 ? -2.322 -16.225 1.647 1.00 88.81 156 VAL A N 1
ATOM 1156 C CA . VAL A 1 156 ? -2.036 -17.673 1.623 1.00 88.81 156 VAL A CA 1
ATOM 1157 C C . VAL A 1 156 ? -2.371 -18.242 0.253 1.00 88.81 156 VAL A C 1
ATOM 1159 O O . VAL A 1 156 ? -3.457 -17.901 -0.267 1.00 88.81 156 VAL A O 1
#

Secondary structure (DSSP, 8-state):
----------------TTEEEEEEEE-S-TTTTTS-HHHH--S-TTTTT--EEEEEEEESS---TT-------PPP--------EEEEEEEE-SS--EEEEE-GGGTTS---EEEEEEE--STTTEEEEEEETTSTT-EEEE-PPTTPPP-PPPP-

Organism: NCBI:txid1034604

Solvent-accessible surface area (backbone atoms only — not comparable to full-atom values): 9981 Å² total; per-residue (Å²): 142,82,86,82,80,82,77,79,71,90,71,78,82,73,81,67,92,44,62,47,79,46,76,43,74,42,60,84,32,68,89,48,69,90,53,60,71,84,79,64,75,64,92,47,80,64,72,36,62,46,29,21,35,32,38,37,42,35,29,60,64,60,72,76,85,77,74,70,90,74,92,81,77,90,81,77,93,63,83,75,73,78,58,63,48,76,48,78,45,71,36,31,71,91,55,43,39,40,62,71,19,51,63,67,94,39,65,100,50,90,69,50,56,42,32,20,32,20,76,38,92,50,93,73,46,38,30,43,36,39,35,37,71,82,42,68,70,44,66,49,78,47,52,67,65,90,95,66,85,83,75,71,49,79,67,129

Sequence (156 aa):
SSSSSSSSSSKDQDWVGDRIIVDSVAYDSLPAVGKLIEELKVADPNTGFKPRMIRTIIDLHPSDTTATTSTGAPASTDAAAASCTATMSDLYSEQYIEMVGVNRAVSGRRNRYVYGYSSVFEPGCVGLIKVDVAVPGNAQRYAPPEGTVLQEPLFV